Protein AF-A0A7Y5I1G4-F1 (afdb_monomer)

Foldseek 3Di:
DLVVLLVVLVVLLVLLCVQLVVCCVVPVCLSCVLVVLSVQSVVLSVVLVVLVVLLVVLVVCCVVDPDPVSVVVSVVSNVVSVCSSVPPNVVSVVSSVCSNVSDCVSVPDDPVVD

Solvent-accessible surface area (backbone atoms only — not comparable to full-atom values): 6341 Å² total; per-residue (Å²): 108,72,69,57,53,51,50,52,49,50,50,47,52,53,55,32,46,68,60,37,57,64,28,55,79,79,41,45,64,72,44,45,73,57,44,69,55,52,52,51,37,52,49,43,49,53,49,51,53,53,32,49,57,51,24,59,52,27,59,64,44,49,84,68,47,90,46,71,68,50,40,52,51,26,50,49,44,42,51,50,32,54,47,41,66,70,62,55,46,63,60,31,55,64,47,44,50,48,61,59,65,59,68,47,72,82,70,71,60,52,80,93,80,113

Nearest PDB structures (foldseek):
  6kri-assembly1_A  TM=8.927E-01  e=5.979E-05  Mycolicibacterium smegmatis
  6ksa-assembly1_B  TM=8.929E-01  e=1.409E-04  Mycolicibacterium smegmatis
  6kri-assembly1_B  TM=8.974E-01  e=1.655E-04  Mycolicibacterium smegmatis
  6ksb-assembly1_A  TM=8.987E-01  e=1.746E-04  Mycolicibacterium smegmatis
  4ilo-assembly1_A  TM=5.222E-01  e=5.417E+00  Chlamydia trachomatis L2/434/Bu

Radius of gyration: 19.06 Å; Cα contacts (8 Å, |Δi|>4): 85; chains: 1; bounding box: 42×30×60 Å

pLDDT: mean 96.99, std 2.33, range [85.81, 98.75]

Sequence (114 aa):
AHAEALQAAWSDVQATLAVLTPLLRSDGERALVNASVFLEAFGHTVLAWTWLRQAVVADGALAQAATAQEVDFYQGKLQTCRWFFHWELPRTVPQHALLRSLDDSTLAMQDAWF

Structure (mmCIF, N/CA/C/O backbone):
data_AF-A0A7Y5I1G4-F1
#
_entry.id   AF-A0A7Y5I1G4-F1
#
loop_
_atom_site.group_PDB
_atom_site.id
_atom_site.type_symbol
_atom_site.label_atom_id
_atom_site.label_alt_id
_atom_site.label_comp_id
_atom_site.label_asym_id
_atom_site.label_entity_id
_atom_site.label_seq_id
_atom_site.pdbx_PDB_ins_code
_atom_site.Cartn_x
_atom_site.Cartn_y
_atom_site.Cartn_z
_atom_site.occupancy
_atom_site.B_iso_or_equiv
_atom_site.auth_seq_id
_atom_site.auth_comp_id
_atom_site.auth_asym_id
_atom_site.auth_atom_id
_atom_site.pdbx_PDB_model_num
ATOM 1 N N . ALA A 1 1 ? -9.723 -11.799 5.709 1.00 85.81 1 ALA A N 1
ATOM 2 C CA . ALA A 1 1 ? -10.049 -10.644 4.846 1.00 85.81 1 ALA A CA 1
ATOM 3 C C . ALA A 1 1 ? -8.963 -9.556 4.853 1.00 85.81 1 ALA A C 1
ATOM 5 O O . ALA A 1 1 ? -8.110 -9.594 3.981 1.00 85.81 1 ALA A O 1
ATOM 6 N N . HIS A 1 2 ? -8.924 -8.598 5.799 1.00 96.88 2 HIS A N 1
ATOM 7 C CA . HIS A 1 2 ? -7.955 -7.478 5.719 1.00 96.88 2 HIS A CA 1
ATOM 8 C C . HIS A 1 2 ? -6.483 -7.908 5.842 1.00 96.88 2 HIS A C 1
ATOM 10 O O . HIS A 1 2 ? -5.641 -7.400 5.112 1.00 96.88 2 HIS A O 1
ATOM 16 N N . ALA A 1 3 ? -6.172 -8.894 6.689 1.00 96.94 3 ALA A N 1
ATOM 17 C CA . ALA A 1 3 ? -4.820 -9.450 6.770 1.00 96.94 3 ALA A CA 1
ATOM 18 C C . ALA A 1 3 ? -4.364 -10.097 5.445 1.00 96.94 3 ALA A C 1
ATOM 20 O O . ALA A 1 3 ? -3.240 -9.877 5.012 1.00 96.94 3 ALA A O 1
ATOM 21 N N . GLU A 1 4 ? -5.248 -10.836 4.768 1.00 98.00 4 GLU A N 1
ATOM 22 C CA . GLU A 1 4 ? -4.958 -11.458 3.465 1.00 98.00 4 GLU A CA 1
ATOM 23 C C . GLU A 1 4 ? -4.772 -10.402 2.372 1.00 98.00 4 GLU A C 1
ATOM 25 O O . GLU A 1 4 ? -3.850 -10.507 1.571 1.00 98.00 4 GLU A O 1
ATOM 30 N N . ALA A 1 5 ? -5.600 -9.352 2.367 1.00 98.31 5 ALA A N 1
ATOM 31 C CA . ALA A 1 5 ? -5.456 -8.239 1.432 1.00 98.31 5 ALA A CA 1
ATOM 32 C C . ALA A 1 5 ? -4.124 -7.494 1.626 1.00 98.31 5 ALA A C 1
ATOM 34 O O . ALA A 1 5 ? -3.457 -7.163 0.649 1.00 98.31 5 ALA A O 1
ATOM 35 N N . LEU A 1 6 ? -3.699 -7.276 2.877 1.00 98.62 6 LEU A N 1
ATOM 36 C CA . LEU A 1 6 ? -2.388 -6.689 3.166 1.00 98.62 6 LEU A CA 1
ATOM 37 C C . LEU A 1 6 ? -1.247 -7.612 2.721 1.00 98.62 6 LEU A C 1
ATOM 39 O O . LEU A 1 6 ? -0.266 -7.140 2.153 1.00 98.62 6 LEU A O 1
ATOM 43 N N . GLN A 1 7 ? -1.382 -8.920 2.951 1.00 98.69 7 GLN A N 1
ATOM 44 C CA . GLN A 1 7 ? -0.402 -9.907 2.502 1.00 98.69 7 GLN A CA 1
ATOM 45 C C . GLN A 1 7 ? -0.268 -9.909 0.974 1.00 98.69 7 GLN A C 1
ATOM 47 O O . GLN A 1 7 ? 0.851 -9.928 0.469 1.00 98.69 7 GLN A O 1
ATOM 52 N N . ALA A 1 8 ? -1.385 -9.841 0.246 1.00 98.50 8 ALA A N 1
ATOM 53 C CA . ALA A 1 8 ? -1.384 -9.743 -1.211 1.00 98.50 8 ALA A CA 1
ATOM 54 C C . ALA A 1 8 ? -0.691 -8.458 -1.693 1.00 98.50 8 ALA A C 1
ATOM 56 O O . ALA A 1 8 ? 0.202 -8.532 -2.534 1.00 98.50 8 ALA A O 1
ATOM 57 N N . ALA A 1 9 ? -1.017 -7.304 -1.098 1.00 98.62 9 ALA A N 1
ATOM 58 C CA . ALA A 1 9 ? -0.369 -6.032 -1.425 1.00 98.62 9 ALA A CA 1
ATOM 59 C C . ALA A 1 9 ? 1.148 -6.059 -1.157 1.00 98.62 9 ALA A C 1
ATOM 61 O O . ALA A 1 9 ? 1.940 -5.567 -1.958 1.00 98.62 9 ALA A O 1
ATOM 62 N N . TRP A 1 10 ? 1.580 -6.693 -0.063 1.00 98.62 10 TRP A N 1
ATOM 63 C CA . TRP A 1 10 ? 3.005 -6.875 0.212 1.00 98.62 10 TRP A CA 1
ATOM 64 C C . TRP A 1 10 ? 3.688 -7.784 -0.817 1.00 98.62 10 TRP A C 1
ATOM 66 O O . TRP A 1 10 ? 4.791 -7.483 -1.278 1.00 98.62 10 TRP A O 1
ATOM 76 N N . SER A 1 11 ? 3.032 -8.872 -1.222 1.00 98.69 11 SER A N 1
ATOM 77 C CA . SER A 1 11 ? 3.538 -9.743 -2.285 1.00 98.69 11 SER A CA 1
ATOM 78 C C . SER A 1 11 ? 3.659 -9.009 -3.625 1.00 98.69 11 SER A C 1
ATOM 80 O O . SER A 1 11 ? 4.639 -9.225 -4.338 1.00 98.69 11 SER A O 1
ATOM 82 N N . ASP A 1 12 ? 2.740 -8.094 -3.941 1.00 98.69 12 ASP A N 1
ATOM 83 C CA . ASP A 1 12 ? 2.841 -7.228 -5.120 1.00 98.69 12 ASP A CA 1
ATOM 84 C C . ASP A 1 12 ? 4.068 -6.302 -5.065 1.00 98.69 12 ASP A C 1
ATOM 86 O O . ASP A 1 12 ? 4.809 -6.211 -6.050 1.00 98.69 12 ASP A O 1
ATOM 90 N N . VAL A 1 13 ? 4.343 -5.685 -3.908 1.00 98.75 13 VAL A N 1
ATOM 91 C CA . VAL A 1 13 ? 5.565 -4.889 -3.679 1.00 98.75 13 VAL A CA 1
ATOM 92 C C . VAL A 1 13 ? 6.818 -5.728 -3.928 1.00 98.75 13 VAL A C 1
ATOM 94 O O . VAL A 1 13 ? 7.708 -5.300 -4.666 1.00 98.75 13 VAL A O 1
ATOM 97 N N . GLN A 1 14 ? 6.888 -6.932 -3.354 1.00 98.75 14 GLN A N 1
ATOM 98 C CA . GLN A 1 14 ? 8.033 -7.830 -3.531 1.00 98.75 14 GLN A CA 1
ATOM 99 C C . GLN A 1 14 ? 8.216 -8.240 -4.998 1.00 98.75 14 GLN A C 1
ATOM 101 O O . GLN A 1 14 ? 9.337 -8.207 -5.507 1.00 98.75 14 GLN A O 1
ATOM 106 N N . ALA A 1 15 ? 7.126 -8.577 -5.690 1.00 98.62 15 ALA A N 1
ATOM 107 C CA . ALA A 1 15 ? 7.155 -8.942 -7.102 1.00 98.62 15 ALA A CA 1
ATOM 108 C C . ALA A 1 15 ? 7.625 -7.777 -7.987 1.00 98.62 15 ALA A C 1
ATOM 110 O O . ALA A 1 15 ? 8.431 -7.975 -8.894 1.00 98.62 15 ALA A O 1
ATOM 111 N N . THR A 1 16 ? 7.172 -6.551 -7.713 1.00 98.44 16 THR A N 1
ATOM 112 C CA . THR A 1 16 ? 7.637 -5.362 -8.438 1.00 98.44 16 THR A CA 1
ATOM 113 C C . THR A 1 16 ? 9.117 -5.088 -8.181 1.00 98.44 16 THR A C 1
ATOM 115 O O . THR A 1 16 ? 9.868 -4.865 -9.129 1.00 98.44 16 THR A O 1
ATOM 118 N N . LEU A 1 17 ? 9.577 -5.172 -6.930 1.00 98.00 17 LEU A N 1
ATOM 119 C CA . LEU A 1 17 ? 10.996 -5.002 -6.609 1.00 98.00 17 LEU A CA 1
ATOM 120 C C . LEU A 1 17 ? 11.877 -6.060 -7.281 1.00 98.00 17 LEU A C 1
ATOM 122 O O . LEU A 1 17 ? 12.974 -5.727 -7.728 1.00 98.00 17 LEU A O 1
ATOM 126 N N . ALA A 1 18 ? 11.408 -7.304 -7.399 1.00 97.88 18 ALA A N 1
ATOM 127 C CA . ALA A 1 18 ? 12.142 -8.364 -8.089 1.00 97.88 18 ALA A CA 1
ATOM 128 C C . ALA A 1 18 ? 12.372 -8.056 -9.582 1.00 97.88 18 ALA A C 1
ATOM 130 O O . ALA A 1 18 ? 13.397 -8.456 -10.129 1.00 97.88 18 ALA A O 1
ATOM 131 N N . VAL A 1 19 ? 11.457 -7.315 -10.218 1.00 96.69 19 VAL A N 1
ATOM 132 C CA . VAL A 1 19 ? 11.577 -6.869 -11.616 1.00 96.69 19 VAL A CA 1
ATOM 133 C C . VAL A 1 19 ? 12.470 -5.630 -11.747 1.00 96.69 19 VAL A C 1
ATOM 135 O O . VAL A 1 19 ? 13.329 -5.587 -12.625 1.00 96.69 19 VAL A O 1
ATOM 138 N N . LEU A 1 20 ? 12.304 -4.632 -10.873 1.00 96.44 20 LEU A N 1
ATOM 139 C CA . LEU A 1 20 ? 13.023 -3.354 -10.981 1.00 96.44 20 LEU A CA 1
ATOM 140 C C . LEU A 1 20 ? 14.479 -3.430 -10.491 1.00 96.44 20 LEU A C 1
ATOM 142 O 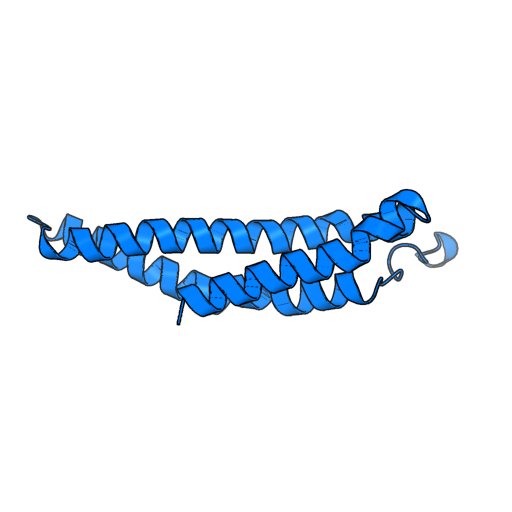O . LEU A 1 20 ? 15.357 -2.777 -11.050 1.00 96.44 20 LEU A O 1
ATOM 146 N N . THR A 1 21 ? 14.766 -4.235 -9.462 1.00 96.12 21 THR A N 1
ATOM 147 C CA . THR A 1 21 ? 16.099 -4.282 -8.829 1.00 96.12 21 THR A CA 1
ATOM 148 C C . THR A 1 21 ? 17.229 -4.668 -9.794 1.00 96.12 21 THR A C 1
ATOM 150 O O . THR A 1 21 ? 18.275 -4.016 -9.752 1.00 96.12 21 THR A O 1
ATOM 153 N N . PRO A 1 22 ? 17.081 -5.681 -10.673 1.00 95.62 22 PRO A N 1
ATOM 154 C CA . PRO A 1 22 ? 18.106 -5.992 -11.669 1.00 95.62 22 PRO A CA 1
ATOM 155 C C . PRO A 1 22 ? 18.395 -4.823 -12.620 1.00 95.62 22 PRO A C 1
ATOM 157 O O . PRO A 1 22 ? 19.559 -4.568 -12.934 1.00 95.62 22 PRO A O 1
ATOM 160 N N . LEU A 1 23 ? 17.356 -4.080 -13.020 1.00 93.75 23 LEU A N 1
ATOM 161 C CA . LEU A 1 23 ? 17.479 -2.957 -13.949 1.00 93.75 23 LEU A CA 1
ATOM 162 C C . LEU A 1 23 ? 18.227 -1.775 -13.348 1.00 93.75 23 LEU A C 1
ATOM 164 O O . LEU A 1 23 ? 18.966 -1.121 -14.066 1.00 93.75 23 LEU A O 1
ATOM 168 N N . LEU A 1 24 ? 18.163 -1.555 -12.032 1.00 93.19 24 LEU A N 1
ATOM 169 C CA . LEU A 1 24 ? 18.938 -0.486 -11.386 1.00 93.19 24 LEU A CA 1
ATOM 170 C C . LEU A 1 24 ? 20.449 -0.563 -11.675 1.00 93.19 24 LEU A C 1
ATOM 172 O O . LEU A 1 24 ? 21.133 0.454 -11.603 1.00 93.19 24 LEU A O 1
ATOM 176 N N . ARG A 1 25 ? 20.983 -1.756 -11.983 1.00 89.56 25 ARG A N 1
ATOM 177 C CA . ARG A 1 25 ? 22.400 -1.942 -12.338 1.00 89.56 25 ARG A CA 1
ATOM 178 C C . ARG A 1 25 ? 22.668 -1.911 -13.840 1.00 89.56 25 ARG A C 1
ATOM 180 O O . ARG A 1 25 ? 23.772 -1.540 -14.223 1.00 89.56 25 ARG A O 1
ATOM 187 N N . SER A 1 26 ? 21.721 -2.353 -14.665 1.00 93.12 26 SER A N 1
ATOM 188 C CA . SER A 1 26 ? 21.914 -2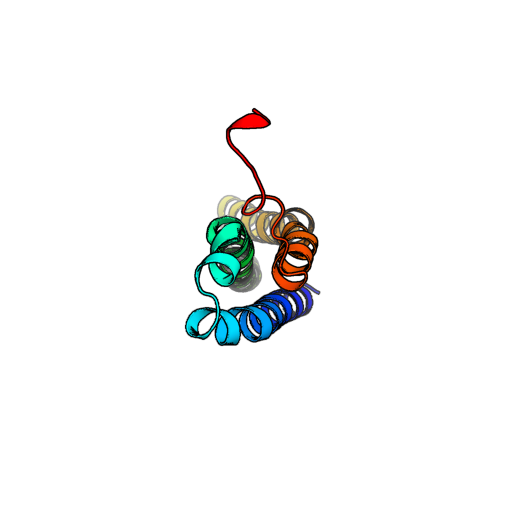.478 -16.116 1.00 93.12 26 SER A CA 1
ATOM 189 C C . SER A 1 26 ? 21.358 -1.301 -16.918 1.00 93.12 26 SER A C 1
ATOM 191 O O . SER A 1 26 ? 21.920 -0.964 -17.951 1.00 93.12 26 SER A O 1
ATOM 193 N N . ASP A 1 27 ? 20.254 -0.711 -16.462 1.00 91.88 27 ASP A N 1
ATOM 194 C CA . ASP A 1 27 ? 19.480 0.339 -17.128 1.00 91.88 27 ASP A CA 1
ATOM 195 C C . ASP A 1 27 ? 18.676 1.136 -16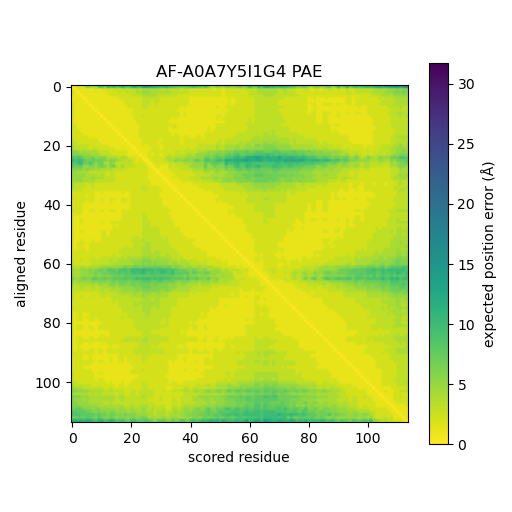.078 1.00 91.88 27 ASP A C 1
ATOM 197 O O . ASP A 1 27 ? 17.491 0.898 -15.818 1.00 91.88 27 ASP A O 1
ATOM 201 N N . GLY A 1 28 ? 19.381 2.042 -15.394 1.00 91.88 28 GLY A N 1
ATOM 202 C CA . GLY A 1 28 ? 18.837 2.794 -14.265 1.00 91.88 28 GLY A CA 1
ATOM 203 C C . GLY A 1 28 ? 17.736 3.783 -14.653 1.00 91.88 28 GLY A C 1
ATOM 204 O O . GLY A 1 28 ? 16.812 3.978 -13.867 1.00 91.88 28 GLY A O 1
ATOM 205 N N . GLU A 1 29 ? 17.793 4.373 -15.851 1.00 92.31 29 GLU A N 1
ATOM 206 C CA . GLU A 1 29 ? 16.751 5.294 -16.327 1.00 92.31 29 GLU A CA 1
ATOM 207 C C . GLU A 1 29 ? 15.424 4.566 -16.492 1.00 92.31 29 GLU A C 1
ATOM 209 O O . GLU A 1 29 ? 14.416 4.979 -15.914 1.00 92.31 29 GLU A O 1
ATOM 214 N N . ARG A 1 30 ? 15.432 3.419 -17.177 1.00 92.00 30 ARG A N 1
ATOM 215 C CA . ARG A 1 30 ? 14.223 2.612 -17.345 1.00 92.00 30 ARG A CA 1
ATOM 216 C C . ARG A 1 30 ? 13.684 2.078 -16.018 1.00 92.00 30 ARG A C 1
ATOM 218 O O . ARG A 1 30 ? 12.472 1.979 -15.839 1.00 92.00 30 ARG A O 1
ATOM 225 N N . ALA A 1 31 ? 14.563 1.767 -15.065 1.00 92.50 31 ALA A N 1
ATOM 226 C CA . ALA A 1 31 ? 14.158 1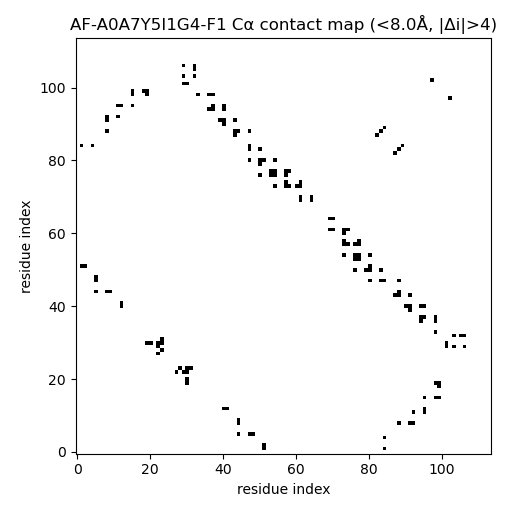.347 -13.724 1.00 92.50 31 ALA A CA 1
ATOM 227 C C . ALA A 1 31 ? 13.465 2.464 -12.920 1.00 92.50 31 ALA A C 1
ATOM 229 O O . ALA A 1 31 ? 12.634 2.172 -12.057 1.00 92.50 31 ALA A O 1
ATOM 230 N N . LEU A 1 32 ? 13.823 3.729 -13.166 1.00 94.44 32 LEU A N 1
ATOM 231 C CA . LEU A 1 32 ? 13.416 4.872 -12.343 1.00 94.44 32 LEU A CA 1
ATOM 232 C C . LEU A 1 32 ? 12.385 5.790 -13.004 1.00 94.44 32 LEU A C 1
ATOM 234 O O . LEU A 1 32 ? 11.795 6.609 -12.300 1.00 94.44 32 LEU A O 1
ATOM 238 N N . VAL A 1 33 ? 12.110 5.638 -14.302 1.00 95.19 33 VAL A N 1
ATOM 239 C CA . VAL A 1 33 ? 11.181 6.513 -15.039 1.00 95.19 33 VAL A CA 1
ATOM 240 C C . VAL A 1 33 ? 9.791 6.606 -14.384 1.00 95.19 33 VAL A C 1
ATOM 242 O O . VAL A 1 33 ? 9.179 7.670 -14.358 1.00 95.19 33 VAL A O 1
ATOM 245 N N . ASN A 1 34 ? 9.327 5.524 -13.749 1.00 96.81 34 ASN A N 1
ATOM 246 C CA . ASN A 1 34 ? 8.043 5.457 -13.043 1.00 96.81 34 ASN A CA 1
ATOM 247 C C . ASN A 1 34 ? 8.192 5.407 -11.505 1.00 96.81 34 ASN A C 1
ATOM 249 O O . ASN A 1 34 ? 7.296 4.929 -10.804 1.00 96.81 34 ASN A O 1
ATOM 253 N N . ALA A 1 35 ? 9.307 5.891 -10.941 1.00 95.88 35 ALA A N 1
ATOM 254 C CA . ALA A 1 35 ? 9.608 5.769 -9.507 1.00 95.88 35 ALA A CA 1
ATOM 255 C C . ALA A 1 35 ? 8.532 6.376 -8.585 1.00 95.88 35 ALA A C 1
ATOM 257 O O . ALA A 1 35 ? 8.239 5.811 -7.530 1.00 95.88 35 ALA A O 1
ATOM 258 N N . SER A 1 36 ? 7.896 7.481 -8.985 1.00 97.44 36 SER A N 1
ATOM 259 C CA . SER A 1 36 ? 6.807 8.092 -8.208 1.00 97.44 36 SER A CA 1
ATOM 260 C C . SER A 1 36 ? 5.588 7.174 -8.084 1.00 97.44 36 SER A C 1
ATOM 262 O O . SER A 1 36 ? 4.979 7.115 -7.019 1.00 97.44 36 SER A O 1
ATOM 264 N N . VAL A 1 37 ? 5.275 6.399 -9.130 1.00 98.00 37 VAL A N 1
ATOM 265 C CA . VAL A 1 37 ? 4.182 5.413 -9.104 1.00 98.00 37 VAL A CA 1
ATOM 266 C C . VAL A 1 37 ? 4.498 4.296 -8.109 1.00 98.00 37 VAL A C 1
ATOM 268 O O .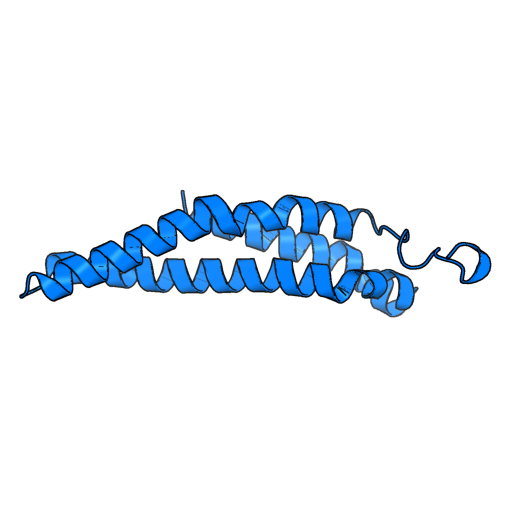 VAL A 1 37 ? 3.633 3.888 -7.335 1.00 98.00 37 VAL A O 1
ATOM 271 N N . PHE A 1 38 ? 5.751 3.831 -8.076 1.00 98.12 38 PHE A N 1
ATOM 272 C CA . PHE A 1 38 ? 6.184 2.854 -7.075 1.00 98.12 38 PHE A CA 1
ATOM 273 C C . PHE A 1 38 ? 6.079 3.413 -5.654 1.00 98.12 38 PHE A C 1
ATOM 275 O O . PHE A 1 38 ? 5.573 2.727 -4.765 1.00 98.12 38 PHE A O 1
ATOM 282 N N . LEU A 1 39 ? 6.522 4.656 -5.435 1.00 98.25 39 LEU A N 1
ATOM 283 C CA . LEU A 1 39 ? 6.461 5.297 -4.122 1.00 98.25 39 LEU A CA 1
ATOM 284 C C . LEU A 1 39 ? 5.016 5.426 -3.620 1.00 98.25 39 LEU A C 1
ATOM 286 O O . LEU A 1 39 ? 4.752 5.162 -2.446 1.00 98.25 39 LEU A O 1
ATOM 290 N N . GLU A 1 40 ? 4.080 5.774 -4.502 1.00 98.50 40 GLU A N 1
ATOM 291 C CA . GLU A 1 40 ? 2.655 5.841 -4.177 1.00 98.50 40 GLU A CA 1
ATOM 292 C C . GLU A 1 40 ? 2.088 4.462 -3.799 1.00 98.50 40 GLU A C 1
ATOM 294 O O . GLU A 1 40 ? 1.462 4.323 -2.743 1.00 98.50 40 GLU A O 1
ATOM 299 N N . ALA A 1 41 ? 2.339 3.429 -4.611 1.00 98.62 41 ALA A N 1
ATOM 300 C CA . ALA A 1 41 ? 1.853 2.070 -4.355 1.00 98.62 41 ALA A CA 1
ATOM 301 C C . ALA A 1 41 ? 2.412 1.494 -3.039 1.00 98.62 41 ALA A C 1
ATOM 303 O O . ALA A 1 41 ? 1.690 0.913 -2.215 1.00 98.62 41 ALA A O 1
ATOM 304 N N . PHE A 1 42 ? 3.707 1.713 -2.801 1.00 98.69 42 PHE A N 1
ATOM 305 C CA . PHE A 1 42 ? 4.373 1.324 -1.564 1.00 98.69 42 PHE A CA 1
ATOM 306 C C . PHE A 1 42 ? 3.791 2.068 -0.353 1.00 98.69 42 PHE A C 1
ATOM 308 O O . PHE A 1 42 ? 3.481 1.446 0.667 1.00 98.69 42 PHE A O 1
ATOM 315 N N . GLY A 1 43 ? 3.571 3.380 -0.477 1.00 98.56 43 GLY A N 1
ATOM 316 C CA . GLY A 1 43 ? 2.964 4.209 0.564 1.00 98.56 43 GLY A CA 1
ATOM 317 C C . GLY A 1 43 ? 1.571 3.723 0.975 1.00 98.56 43 GLY A C 1
ATOM 318 O O . GLY A 1 43 ? 1.299 3.582 2.169 1.00 98.56 43 GLY A O 1
ATOM 319 N N . HIS A 1 44 ? 0.714 3.375 0.011 1.00 98.62 44 HIS A N 1
ATOM 320 C CA . HIS A 1 44 ? -0.603 2.792 0.290 1.00 98.62 44 HIS A CA 1
ATOM 321 C C . HIS A 1 44 ? -0.506 1.466 1.052 1.00 98.62 44 HIS A C 1
ATOM 323 O O . HIS A 1 44 ? -1.267 1.240 1.995 1.00 98.62 44 HIS A O 1
ATOM 329 N N . THR A 1 45 ? 0.462 0.615 0.708 1.00 98.62 45 THR A N 1
ATOM 330 C CA . THR A 1 45 ? 0.693 -0.659 1.411 1.00 98.62 45 THR A CA 1
ATOM 331 C C . THR A 1 45 ? 1.104 -0.427 2.873 1.00 98.62 45 THR A C 1
ATOM 333 O O . THR A 1 45 ? 0.574 -1.069 3.785 1.00 98.62 45 THR A O 1
ATOM 336 N N . VAL A 1 46 ? 1.983 0.547 3.135 1.00 98.62 46 VAL A N 1
ATOM 337 C CA . VAL A 1 46 ? 2.398 0.926 4.501 1.00 98.62 46 VAL A CA 1
ATOM 338 C C . VAL A 1 46 ? 1.247 1.553 5.300 1.00 98.62 46 VAL A C 1
ATOM 340 O O . VAL A 1 46 ? 1.083 1.268 6.494 1.00 98.62 46 VAL A O 1
ATOM 343 N N . LEU A 1 47 ? 0.415 2.383 4.666 1.00 98.69 47 LEU A N 1
ATOM 344 C CA . LEU A 1 47 ? -0.761 2.963 5.318 1.00 98.69 47 LEU A CA 1
ATOM 345 C C . LEU A 1 47 ? -1.833 1.910 5.621 1.00 98.69 47 LEU A C 1
ATOM 347 O O . LEU A 1 47 ? -2.400 1.948 6.713 1.00 98.69 47 LEU A O 1
ATOM 351 N N . ALA A 1 48 ? -2.055 0.929 4.740 1.00 98.69 48 ALA A N 1
ATOM 352 C CA . ALA A 1 48 ? -2.935 -0.208 5.021 1.00 98.69 48 ALA A CA 1
ATOM 353 C C . ALA A 1 48 ? -2.472 -0.982 6.263 1.00 98.69 48 ALA A C 1
ATOM 355 O O . ALA A 1 48 ? -3.280 -1.282 7.145 1.00 98.69 48 ALA A O 1
ATOM 356 N N . TRP A 1 49 ? -1.167 -1.245 6.385 1.00 98.62 49 TRP A N 1
ATOM 357 C CA . TRP A 1 49 ? -0.599 -1.852 7.592 1.00 98.62 49 TRP A CA 1
ATOM 358 C C . TRP A 1 49 ? -0.845 -0.999 8.842 1.00 98.62 49 TRP A C 1
ATOM 360 O O . TRP A 1 49 ? -1.271 -1.518 9.877 1.00 98.62 49 TRP A O 1
ATOM 370 N N . THR A 1 50 ? -0.631 0.314 8.749 1.00 98.69 50 THR A N 1
ATOM 371 C CA . THR A 1 50 ? -0.860 1.24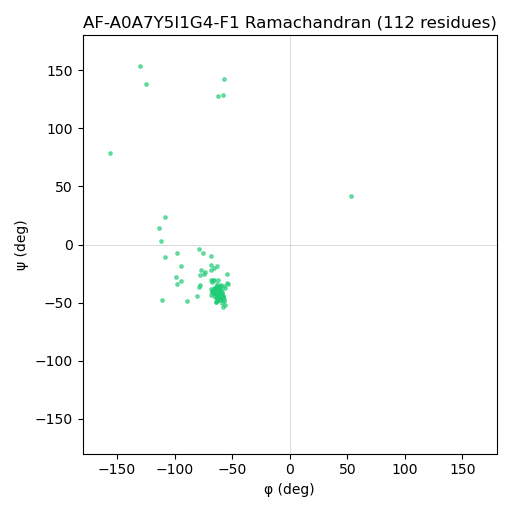5 9.864 1.00 98.69 50 THR A CA 1
ATOM 372 C C . THR A 1 50 ? -2.326 1.253 10.308 1.00 98.69 50 THR A C 1
ATOM 374 O O . THR A 1 50 ? -2.604 1.159 11.507 1.00 98.69 50 THR A O 1
ATOM 377 N N . TRP A 1 51 ? -3.267 1.294 9.363 1.00 98.62 51 TRP A N 1
ATOM 378 C CA . TRP A 1 51 ? -4.700 1.224 9.652 1.00 98.62 51 TRP A CA 1
ATOM 379 C C . TRP A 1 51 ? -5.105 -0.106 10.275 1.00 98.62 51 TRP A C 1
ATOM 381 O O . TRP A 1 51 ? -5.835 -0.103 11.264 1.00 98.62 51 TRP A O 1
ATOM 391 N N . LEU A 1 52 ? -4.585 -1.227 9.767 1.00 98.56 52 LEU A N 1
ATOM 392 C CA . LEU A 1 52 ? -4.872 -2.543 10.332 1.00 98.56 52 LEU A CA 1
ATOM 393 C C . LEU A 1 52 ? -4.369 -2.655 11.776 1.00 98.56 52 LEU A C 1
ATOM 395 O O . LEU A 1 52 ? -5.084 -3.166 12.636 1.00 98.56 52 LEU A O 1
ATOM 399 N N . ARG A 1 53 ? -3.179 -2.119 12.077 1.00 98.56 53 ARG A N 1
ATOM 400 C CA . ARG A 1 53 ? -2.664 -2.062 13.455 1.00 98.56 53 ARG A CA 1
ATOM 401 C C . ARG A 1 53 ? -3.583 -1.270 14.380 1.00 98.56 53 ARG A C 1
ATOM 403 O O . ARG A 1 53 ? -3.863 -1.726 15.484 1.00 98.56 53 ARG A O 1
ATOM 410 N N . GLN A 1 54 ? -4.053 -0.102 13.941 1.00 98.50 54 GLN A N 1
ATOM 411 C CA . GLN A 1 54 ? -4.999 0.694 14.727 1.00 98.50 54 GLN A CA 1
ATOM 412 C C . GLN A 1 54 ? -6.342 -0.021 14.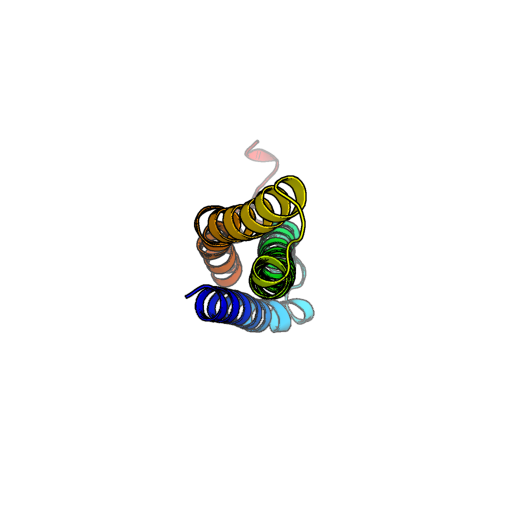897 1.00 98.50 54 GLN A C 1
ATOM 414 O O . GLN A 1 54 ? -6.900 0.017 15.987 1.00 98.50 54 GLN A O 1
ATOM 419 N N . ALA A 1 55 ? -6.835 -0.697 13.858 1.00 98.38 55 ALA A N 1
ATOM 420 C CA . ALA A 1 55 ? -8.085 -1.446 13.899 1.00 98.38 55 ALA A CA 1
ATOM 421 C C . ALA A 1 55 ? -8.033 -2.607 14.899 1.00 98.38 55 ALA A C 1
ATOM 423 O O . ALA A 1 55 ? -8.959 -2.752 15.685 1.00 98.38 55 ALA A O 1
ATOM 424 N N . VAL A 1 56 ? -6.939 -3.376 14.937 1.00 98.12 56 VAL A N 1
ATOM 425 C CA . VAL A 1 56 ? -6.764 -4.465 15.918 1.00 98.12 56 VAL A CA 1
ATOM 426 C C . VAL A 1 56 ? -6.807 -3.936 17.355 1.00 98.12 56 VAL A C 1
ATOM 428 O O . VAL A 1 56 ? -7.451 -4.530 18.214 1.00 98.12 56 VAL A O 1
ATOM 431 N N . VAL A 1 57 ? -6.151 -2.802 17.621 1.00 98.19 57 VAL A N 1
ATOM 432 C CA . VAL A 1 57 ? -6.186 -2.175 18.953 1.00 98.19 57 VAL A CA 1
ATOM 433 C C . VAL A 1 57 ? -7.580 -1.628 19.271 1.00 98.19 57 VAL A C 1
ATOM 435 O O . VAL A 1 57 ? -8.068 -1.829 20.379 1.00 98.19 57 VAL A O 1
ATOM 438 N N . ALA A 1 58 ? -8.229 -0.963 18.312 1.00 98.06 58 ALA A N 1
ATOM 439 C CA . ALA A 1 58 ? -9.565 -0.398 18.485 1.00 98.06 58 ALA A CA 1
ATOM 440 C C . ALA A 1 58 ? -10.623 -1.479 18.748 1.00 98.06 58 ALA A C 1
ATOM 442 O O . ALA A 1 58 ? -11.469 -1.287 19.614 1.00 98.06 58 ALA A O 1
ATOM 443 N N . ASP A 1 59 ? -10.548 -2.61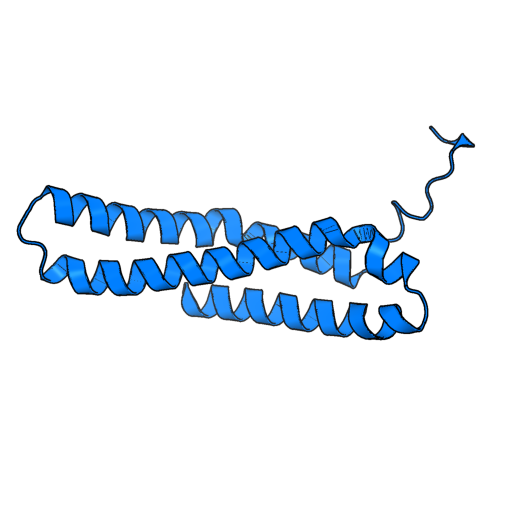6 18.053 1.00 97.25 59 ASP A N 1
ATOM 444 C CA . ASP A 1 59 ? -11.445 -3.760 18.250 1.00 97.25 59 ASP A CA 1
ATOM 445 C C . ASP A 1 59 ? -11.347 -4.310 19.681 1.00 97.25 59 ASP A C 1
ATOM 447 O O . ASP A 1 59 ? -12.352 -4.442 20.377 1.00 97.25 59 ASP A O 1
ATOM 451 N N . GLY A 1 60 ? -10.120 -4.522 20.171 1.00 97.19 60 GLY A N 1
ATOM 452 C CA . GLY A 1 60 ? -9.895 -4.971 21.547 1.00 97.19 60 GLY A CA 1
ATOM 453 C C . GLY A 1 60 ? -10.314 -3.942 22.605 1.00 97.19 60 GLY A C 1
ATOM 454 O O . GLY A 1 60 ? -10.850 -4.312 23.651 1.00 97.19 60 GLY A O 1
ATOM 455 N N . ALA A 1 61 ? -10.096 -2.651 22.339 1.00 97.19 61 ALA A N 1
ATOM 456 C CA . ALA A 1 61 ? -10.443 -1.569 23.258 1.00 97.19 61 ALA A CA 1
ATOM 457 C C . ALA A 1 61 ? -11.953 -1.282 23.307 1.00 97.19 61 ALA A C 1
ATOM 459 O O . ALA A 1 61 ? -12.451 -0.817 24.332 1.00 97.19 61 ALA A O 1
ATOM 460 N N . LEU A 1 62 ? -12.697 -1.602 22.244 1.00 95.88 62 LEU A N 1
ATOM 461 C CA . LEU A 1 62 ? -14.140 -1.371 22.166 1.00 95.88 62 LEU A CA 1
ATOM 462 C C . LEU A 1 62 ? -14.910 -2.120 23.265 1.00 95.88 62 LEU A C 1
ATOM 464 O O . LEU A 1 62 ? -15.859 -1.577 23.823 1.00 95.88 62 LEU A O 1
ATOM 468 N N . ALA A 1 63 ? -14.466 -3.325 23.635 1.00 92.81 63 ALA A N 1
ATOM 469 C CA . ALA A 1 63 ? -15.062 -4.108 24.721 1.00 92.81 63 ALA A CA 1
ATOM 470 C C . ALA A 1 63 ? -14.851 -3.495 26.121 1.00 92.81 63 ALA A C 1
ATOM 472 O O . ALA A 1 63 ? -15.538 -3.873 27.068 1.00 92.81 63 ALA A O 1
ATOM 473 N N . GLN A 1 64 ? -13.892 -2.577 26.257 1.00 95.56 64 GLN A N 1
ATOM 474 C CA . GLN A 1 64 ? -13.505 -1.936 27.518 1.00 95.56 64 GLN A CA 1
ATOM 475 C C . GLN A 1 64 ? -13.877 -0.446 27.552 1.00 95.56 64 GLN A C 1
ATOM 477 O O . GLN A 1 64 ? -13.541 0.242 28.514 1.00 95.56 64 GLN A O 1
ATOM 482 N N . ALA A 1 65 ? -14.545 0.062 26.512 1.00 95.62 65 ALA A N 1
ATOM 483 C CA . ALA A 1 65 ? -14.923 1.465 26.416 1.00 95.62 65 ALA A CA 1
ATOM 484 C C . ALA A 1 65 ? -15.875 1.852 27.561 1.00 95.62 65 ALA A C 1
ATOM 486 O O . ALA A 1 65 ? -16.898 1.200 27.783 1.00 95.62 65 ALA A O 1
ATOM 487 N N . ALA A 1 66 ? -15.542 2.922 28.285 1.00 95.81 66 ALA A N 1
ATOM 488 C CA . ALA A 1 66 ? -16.298 3.391 29.445 1.00 95.81 66 ALA A CA 1
ATOM 489 C C . ALA A 1 66 ? -17.314 4.483 29.078 1.00 95.81 66 ALA A C 1
ATOM 491 O O . ALA A 1 66 ? -18.247 4.754 29.836 1.00 95.81 66 ALA A O 1
ATOM 492 N N . THR A 1 67 ? -17.137 5.120 27.919 1.00 97.81 67 THR A N 1
ATOM 493 C CA . THR A 1 67 ? -17.953 6.247 27.459 1.00 97.81 67 THR A CA 1
ATOM 494 C C . THR A 1 67 ? -18.452 6.050 26.027 1.00 97.81 67 THR A C 1
ATOM 496 O O . THR A 1 67 ? -17.812 5.391 25.209 1.00 97.81 67 THR A O 1
ATOM 499 N N . ALA A 1 68 ? -19.581 6.683 25.689 1.00 96.81 68 ALA A N 1
ATOM 500 C CA . ALA A 1 68 ? -20.105 6.685 24.319 1.00 96.81 68 ALA A CA 1
ATOM 501 C C . ALA A 1 68 ? -19.109 7.295 23.313 1.00 96.81 68 ALA A C 1
ATOM 503 O O . ALA A 1 68 ? -18.968 6.804 22.200 1.00 96.81 68 ALA A O 1
ATOM 504 N N . GLN A 1 69 ? -18.350 8.311 23.733 1.00 97.62 69 GLN A N 1
ATOM 505 C CA . GLN A 1 69 ? -17.333 8.942 22.894 1.00 97.62 69 GLN A CA 1
ATOM 506 C C . GLN A 1 69 ? -16.189 7.980 22.532 1.00 97.62 69 GLN A C 1
ATOM 508 O O . GLN A 1 69 ? -15.702 8.005 21.402 1.00 97.62 69 GLN A O 1
ATOM 513 N N . GLU A 1 70 ? -15.753 7.128 23.464 1.00 97.69 70 GLU A N 1
ATOM 514 C CA . GLU A 1 70 ? -14.748 6.095 23.182 1.00 97.69 70 GLU A CA 1
ATOM 515 C C . GLU A 1 70 ? -15.287 5.040 22.215 1.00 97.69 70 GLU A C 1
ATOM 517 O O . GLU A 1 70 ? -14.583 4.654 21.279 1.00 97.69 70 GLU A O 1
ATOM 522 N N . VAL A 1 71 ? -16.544 4.618 22.400 1.00 98.31 71 VAL A N 1
ATOM 523 C CA . VAL A 1 71 ? -17.228 3.697 21.480 1.00 98.31 71 VAL A CA 1
ATOM 524 C C . VAL A 1 71 ? -17.232 4.267 20.060 1.00 98.31 71 VAL A C 1
ATOM 526 O O . VAL A 1 71 ? -16.752 3.600 19.139 1.00 98.31 71 VAL A O 1
ATOM 529 N N . ASP A 1 72 ? -17.683 5.510 19.885 1.00 98.44 72 ASP A N 1
ATOM 530 C CA . ASP A 1 72 ? -17.738 6.176 18.578 1.00 98.44 72 ASP A CA 1
ATOM 531 C C . ASP A 1 72 ? -16.341 6.335 17.955 1.00 98.44 72 ASP A C 1
ATOM 533 O O . ASP A 1 72 ? -16.151 6.111 16.755 1.00 98.44 72 ASP A O 1
ATOM 537 N N . PHE A 1 73 ? -15.328 6.664 18.763 1.00 98.31 73 PHE A N 1
ATOM 538 C CA . PHE A 1 73 ? -13.946 6.797 18.298 1.00 98.31 73 PHE A CA 1
ATOM 539 C C . PHE A 1 73 ? -13.384 5.473 17.759 1.00 98.31 73 PHE A C 1
ATOM 541 O O . PHE A 1 73 ? -12.824 5.440 16.655 1.00 98.31 73 PHE A O 1
ATOM 548 N N . TYR A 1 74 ? -13.540 4.372 18.500 1.00 98.69 74 TYR A N 1
ATOM 549 C CA . TYR A 1 74 ? -13.052 3.060 18.071 1.00 98.69 74 TYR A CA 1
ATOM 550 C C . TYR A 1 74 ? -13.828 2.534 16.861 1.00 98.69 74 TYR A C 1
ATOM 552 O O . TYR A 1 74 ? -13.211 2.041 15.913 1.00 98.69 74 TYR A O 1
ATOM 560 N N . GLN A 1 75 ? -15.150 2.725 16.819 1.00 98.50 75 GLN A N 1
ATOM 561 C CA . GLN A 1 75 ? -15.946 2.416 15.628 1.00 98.50 75 GLN A CA 1
ATOM 562 C C . GLN A 1 75 ? -15.470 3.214 14.406 1.00 98.50 75 GLN A C 1
ATOM 564 O O . GLN A 1 75 ? -15.321 2.647 13.321 1.00 98.50 75 GLN A O 1
ATOM 569 N N . GLY A 1 76 ? -15.130 4.495 14.581 1.00 98.56 76 GLY A N 1
ATOM 570 C CA . GLY A 1 76 ? -14.539 5.322 13.529 1.00 98.56 76 GLY A CA 1
ATOM 571 C C . GLY A 1 76 ? -13.214 4.761 12.998 1.00 98.56 76 GLY A C 1
ATOM 572 O O . GLY A 1 76 ? -12.997 4.726 11.782 1.00 98.56 76 GLY A O 1
ATOM 573 N N . LYS A 1 77 ? -12.338 4.253 13.877 1.00 98.50 77 LYS A N 1
ATOM 574 C CA . LYS A 1 77 ? -11.081 3.592 13.474 1.00 98.50 77 LYS A CA 1
ATOM 575 C C . LYS A 1 77 ? -11.330 2.331 12.651 1.00 98.50 77 LYS A C 1
ATOM 577 O O . LYS A 1 77 ? -10.709 2.164 11.599 1.00 98.50 77 LYS A O 1
ATOM 582 N N . LEU A 1 78 ? -12.255 1.484 13.095 1.00 98.56 78 LEU A N 1
ATOM 583 C CA . LEU A 1 78 ? -12.624 0.252 12.393 1.00 98.56 78 LEU A CA 1
ATOM 584 C C . LEU A 1 78 ? -13.219 0.557 11.013 1.00 98.56 78 LEU A C 1
ATOM 586 O O . LEU A 1 78 ? -12.798 -0.025 10.010 1.00 98.56 78 LEU A O 1
ATOM 590 N N . GLN A 1 79 ? -14.133 1.526 10.941 1.00 98.69 79 GLN A N 1
ATOM 591 C CA . GLN A 1 79 ? -14.760 1.932 9.687 1.00 98.69 79 GLN A CA 1
ATOM 592 C C . GLN A 1 79 ? -13.756 2.565 8.715 1.00 98.69 79 GLN A C 1
ATOM 594 O O . GLN A 1 79 ? -13.799 2.275 7.519 1.00 98.69 79 GLN A O 1
ATOM 599 N N . THR A 1 80 ? -12.814 3.373 9.210 1.00 98.69 80 THR A N 1
ATOM 600 C CA . THR A 1 80 ? -11.766 3.968 8.364 1.00 98.69 80 THR A CA 1
ATOM 601 C C . THR A 1 80 ? -10.827 2.901 7.808 1.00 98.69 80 THR A C 1
ATOM 603 O O . THR A 1 80 ? -10.518 2.920 6.618 1.00 98.69 80 THR A O 1
ATOM 606 N N . CYS A 1 81 ? -10.431 1.918 8.627 1.00 98.75 81 CYS A N 1
ATOM 607 C CA . CYS A 1 81 ? -9.655 0.774 8.151 1.00 98.75 81 CYS A CA 1
ATOM 608 C C . CYS A 1 81 ? -10.414 0.017 7.053 1.00 98.75 81 CYS A C 1
ATOM 610 O O . CYS A 1 81 ? -9.857 -0.247 5.988 1.00 98.75 81 CYS A O 1
ATOM 612 N N . ARG A 1 82 ? -11.704 -0.274 7.262 1.00 98.69 82 ARG A N 1
ATOM 613 C CA . ARG A 1 82 ? -12.537 -0.938 6.251 1.00 98.69 82 ARG A CA 1
ATOM 614 C C . ARG A 1 82 ? -12.575 -0.158 4.936 1.00 98.69 82 ARG A C 1
ATOM 616 O O . ARG A 1 82 ? -12.404 -0.764 3.880 1.00 98.69 82 ARG A O 1
ATOM 623 N N . TRP A 1 83 ? -12.793 1.156 4.996 1.00 98.62 83 TRP A N 1
ATOM 624 C CA . TRP A 1 83 ? -12.776 2.020 3.815 1.00 98.62 83 TRP A CA 1
ATOM 625 C C . TRP A 1 83 ? -11.426 1.947 3.098 1.00 98.62 83 TRP A C 1
ATOM 627 O O . TRP A 1 83 ? -11.402 1.648 1.908 1.00 98.62 83 TRP A O 1
ATOM 637 N N . PHE A 1 84 ? -10.313 2.108 3.818 1.00 98.75 84 PHE A N 1
ATOM 638 C CA . PHE A 1 84 ? -8.977 2.109 3.219 1.00 98.75 84 PHE A CA 1
ATOM 639 C C . PHE A 1 84 ? -8.688 0.802 2.471 1.00 98.75 84 PHE A C 1
ATOM 641 O O . PHE A 1 84 ? -8.234 0.815 1.330 1.00 98.75 84 PHE A O 1
ATOM 648 N N . PHE A 1 85 ? -9.013 -0.342 3.078 1.00 98.69 85 PHE A N 1
ATOM 649 C CA . PHE A 1 85 ? -8.813 -1.651 2.453 1.00 98.69 85 PHE A CA 1
ATOM 650 C C . PHE A 1 85 ? -9.734 -1.919 1.256 1.00 98.69 85 PHE A C 1
ATOM 652 O O . PHE A 1 85 ? -9.417 -2.779 0.439 1.00 98.69 85 PHE A O 1
ATOM 659 N N . HIS A 1 86 ? -10.872 -1.231 1.160 1.00 98.25 86 HIS A N 1
ATOM 660 C CA . HIS A 1 86 ? -11.852 -1.452 0.097 1.00 98.25 86 HIS A CA 1
ATOM 661 C C . HIS A 1 86 ? -11.742 -0.437 -1.047 1.00 98.25 86 HIS A C 1
ATOM 663 O O . HIS A 1 86 ? -12.090 -0.762 -2.176 1.00 98.25 86 HIS A O 1
ATOM 669 N N . TRP A 1 87 ? -11.256 0.772 -0.763 1.00 98.19 87 TRP A N 1
ATOM 670 C CA . TRP A 1 87 ? -11.182 1.878 -1.719 1.00 98.19 87 TRP A CA 1
ATOM 671 C C . TRP A 1 87 ? -9.753 2.229 -2.110 1.00 98.19 87 TRP A C 1
ATOM 673 O O . TRP A 1 87 ? -9.467 2.367 -3.293 1.00 98.19 87 TRP A O 1
ATOM 683 N N . GLU A 1 88 ? -8.855 2.359 -1.135 1.00 98.44 88 GLU A N 1
ATOM 684 C CA . GLU A 1 88 ? -7.514 2.888 -1.389 1.00 98.44 88 GLU A CA 1
ATOM 685 C C . GLU A 1 88 ? -6.523 1.786 -1.754 1.00 98.44 88 GLU A C 1
ATOM 687 O O . GLU A 1 88 ? -5.842 1.877 -2.771 1.00 98.44 88 GLU A O 1
ATOM 692 N N . LEU A 1 89 ? -6.479 0.698 -0.979 1.00 98.62 89 LEU A N 1
ATOM 693 C CA . LEU A 1 89 ? -5.526 -0.387 -1.218 1.00 98.62 89 LEU A CA 1
ATOM 694 C C . LEU A 1 89 ? -5.659 -1.026 -2.617 1.00 98.62 89 LEU A C 1
ATOM 696 O O . LEU A 1 89 ? -4.628 -1.241 -3.247 1.00 98.62 89 LEU A O 1
ATOM 700 N N . PRO A 1 90 ? -6.862 -1.286 -3.172 1.00 98.25 90 PRO A N 1
ATOM 701 C CA . PRO A 1 90 ? -6.979 -1.877 -4.508 1.00 98.25 90 PRO A CA 1
ATOM 702 C C . PRO A 1 90 ? -6.413 -1.010 -5.644 1.00 98.25 90 PRO A C 1
ATOM 704 O O . PRO A 1 90 ? -6.121 -1.535 -6.719 1.00 98.25 90 PRO A O 1
ATOM 707 N N . ARG A 1 91 ? -6.219 0.300 -5.426 1.00 97.94 91 ARG A N 1
ATOM 708 C CA . ARG A 1 91 ? -5.641 1.214 -6.428 1.00 97.94 91 ARG A CA 1
ATOM 709 C C . ARG A 1 91 ? -4.181 0.892 -6.747 1.00 97.94 91 ARG A C 1
ATOM 711 O O . ARG A 1 91 ? -3.708 1.262 -7.819 1.00 97.94 91 ARG A O 1
ATOM 718 N N . THR A 1 92 ? -3.483 0.176 -5.865 1.00 98.62 92 THR A N 1
ATOM 719 C CA . THR A 1 92 ? -2.081 -0.204 -6.082 1.00 98.62 92 THR A CA 1
ATOM 720 C C . THR A 1 92 ? -1.923 -1.310 -7.125 1.00 98.62 92 THR A C 1
ATOM 722 O O . THR A 1 92 ? -0.879 -1.401 -7.766 1.00 98.62 92 THR A O 1
ATOM 725 N N . VAL A 1 93 ? -2.953 -2.129 -7.361 1.00 98.31 93 VAL A N 1
ATOM 726 C CA . VAL A 1 93 ? -2.894 -3.269 -8.293 1.00 98.31 93 VAL A CA 1
ATOM 727 C C . VAL A 1 93 ? -2.514 -2.845 -9.723 1.00 98.31 93 VAL A C 1
ATOM 729 O O . VAL A 1 93 ? -1.528 -3.371 -10.251 1.00 98.31 93 VAL A O 1
ATOM 732 N N . PRO A 1 94 ? -3.209 -1.887 -10.373 1.00 98.44 94 PRO A N 1
ATOM 733 C CA . PRO A 1 94 ? -2.806 -1.421 -11.701 1.00 98.44 94 PRO A CA 1
ATOM 734 C C . PRO A 1 94 ? -1.448 -0.702 -11.697 1.00 98.44 94 PRO A C 1
ATOM 736 O O . PRO A 1 94 ? -0.707 -0.813 -12.671 1.00 98.44 94 PRO A O 1
ATOM 739 N N . GLN A 1 95 ? -1.078 -0.025 -10.604 1.00 98.50 95 GLN A N 1
ATOM 740 C CA . GLN A 1 95 ? 0.233 0.624 -10.465 1.00 98.50 95 GLN A CA 1
ATOM 741 C C . GLN A 1 95 ? 1.361 -0.417 -10.490 1.00 98.50 95 GLN A C 1
ATOM 743 O O . GLN A 1 95 ? 2.327 -0.283 -11.239 1.00 98.50 95 GLN A O 1
ATOM 748 N N . HIS A 1 96 ? 1.212 -1.508 -9.739 1.00 98.56 96 HIS A N 1
ATOM 749 C CA . HIS A 1 96 ? 2.155 -2.622 -9.753 1.00 98.56 96 HIS A CA 1
ATOM 750 C C . HIS A 1 96 ? 2.224 -3.324 -11.114 1.00 98.56 96 HIS A C 1
ATOM 752 O O . HIS A 1 96 ? 3.313 -3.724 -11.531 1.00 98.56 96 HIS A O 1
ATOM 758 N N . ALA A 1 97 ? 1.097 -3.455 -11.820 1.00 98.38 97 ALA A N 1
ATOM 759 C CA . ALA A 1 97 ? 1.074 -3.994 -13.179 1.00 98.38 97 ALA A CA 1
ATOM 760 C C . ALA A 1 97 ? 1.875 -3.116 -14.160 1.00 98.38 97 ALA A C 1
ATOM 762 O O . ALA A 1 97 ? 2.731 -3.650 -14.862 1.00 98.38 97 ALA A O 1
ATOM 763 N N . LEU A 1 98 ? 1.668 -1.793 -14.136 1.00 97.94 98 LEU A N 1
ATOM 764 C CA . LEU A 1 98 ? 2.425 -0.821 -14.939 1.00 97.94 98 LEU A CA 1
ATOM 765 C C . LEU A 1 98 ? 3.933 -0.886 -14.650 1.00 97.94 98 LEU A C 1
ATOM 767 O O . LEU A 1 98 ? 4.762 -0.923 -15.555 1.00 97.94 98 LEU A O 1
ATOM 771 N N . LEU A 1 99 ? 4.309 -0.941 -13.372 1.00 97.69 99 LEU A N 1
ATOM 772 C CA . LEU A 1 99 ? 5.717 -1.008 -12.977 1.00 97.69 99 LEU A CA 1
ATOM 773 C C . LEU A 1 99 ? 6.384 -2.303 -13.455 1.00 97.69 99 LEU A C 1
ATOM 775 O O . LEU A 1 99 ? 7.541 -2.293 -13.865 1.00 97.69 99 LEU A O 1
ATOM 779 N N . ARG A 1 100 ? 5.657 -3.426 -13.421 1.00 97.62 100 ARG A N 1
ATOM 780 C CA . ARG A 1 100 ? 6.172 -4.724 -13.880 1.00 97.62 100 ARG A CA 1
ATOM 781 C C . ARG A 1 100 ? 6.196 -4.864 -15.399 1.00 97.62 100 ARG A C 1
ATOM 783 O O . ARG A 1 100 ? 6.975 -5.677 -15.887 1.00 97.62 100 ARG A O 1
ATOM 790 N N . SER A 1 101 ? 5.395 -4.094 -16.140 1.00 97.00 101 SER A N 1
ATOM 791 C CA . SER A 1 101 ? 5.481 -4.057 -17.605 1.00 97.00 101 SER A CA 1
ATOM 792 C C . SER A 1 101 ? 6.682 -3.264 -18.115 1.00 97.00 101 SER A C 1
ATOM 794 O O . SER A 1 101 ? 6.952 -3.315 -19.311 1.00 97.00 101 SER A O 1
ATOM 796 N N . LEU A 1 102 ? 7.418 -2.576 -17.227 1.00 95.62 102 LEU A N 1
ATOM 797 C CA . LEU A 1 102 ? 8.571 -1.743 -17.581 1.00 95.62 102 LEU A CA 1
ATOM 798 C C . LEU A 1 102 ? 8.220 -0.716 -18.660 1.00 95.62 102 LEU A C 1
ATOM 800 O O . LEU A 1 102 ? 8.984 -0.538 -19.615 1.00 95.62 102 LEU A O 1
ATOM 804 N N . ASP A 1 103 ? 7.036 -0.116 -18.507 1.00 95.88 103 ASP A N 1
ATOM 805 C CA . ASP A 1 103 ? 6.510 0.881 -19.429 1.00 95.88 103 ASP A CA 1
ATOM 806 C C . ASP A 1 103 ? 7.480 2.058 -19.547 1.00 95.88 103 ASP A C 1
ATOM 808 O O . ASP A 1 103 ? 7.930 2.616 -18.542 1.00 95.88 103 ASP A O 1
ATOM 812 N N . ASP A 1 104 ? 7.810 2.402 -20.783 1.00 94.94 104 ASP A N 1
ATOM 813 C CA . ASP A 1 104 ? 8.747 3.454 -21.144 1.00 94.94 104 ASP A CA 1
ATOM 814 C C . ASP A 1 104 ? 8.046 4.617 -21.851 1.00 94.94 104 ASP A C 1
ATOM 816 O O . ASP A 1 104 ? 8.724 5.481 -22.401 1.00 94.94 104 ASP A O 1
ATOM 820 N N . SER A 1 105 ? 6.711 4.702 -21.804 1.00 94.75 105 SER A N 1
ATOM 821 C CA . SER A 1 105 ? 5.949 5.726 -22.528 1.00 94.75 105 SER A CA 1
ATOM 822 C C . SER A 1 105 ? 6.397 7.143 -22.163 1.00 94.75 105 SER A C 1
ATOM 824 O O . SER A 1 105 ? 6.467 8.008 -23.031 1.00 94.75 105 SER A O 1
ATOM 826 N N . THR A 1 106 ? 6.734 7.377 -20.890 1.00 92.12 106 THR A N 1
ATOM 827 C CA . THR A 1 106 ? 7.259 8.658 -20.387 1.00 92.12 106 THR A CA 1
ATOM 828 C C . THR A 1 106 ? 8.737 8.876 -20.715 1.00 92.12 106 THR A C 1
ATOM 830 O O . THR A 1 106 ? 9.161 10.020 -20.844 1.00 92.12 106 THR A O 1
ATOM 833 N N . LEU A 1 107 ? 9.516 7.804 -20.891 1.00 93.94 107 LEU A N 1
ATOM 834 C CA . LEU A 1 107 ? 10.925 7.869 -21.294 1.00 93.94 107 LEU A CA 1
ATOM 835 C C . LEU A 1 107 ? 11.071 8.120 -22.801 1.00 93.94 107 LEU A C 1
ATOM 837 O O . LEU A 1 107 ? 11.972 8.829 -23.229 1.00 93.94 107 LEU A O 1
ATOM 841 N N . ALA A 1 108 ? 10.178 7.540 -23.603 1.00 95.12 108 ALA A N 1
ATOM 842 C CA . ALA A 1 108 ? 10.186 7.616 -25.060 1.00 95.12 108 ALA A CA 1
ATOM 843 C C . ALA A 1 108 ? 9.623 8.937 -25.613 1.00 95.12 108 ALA A C 1
ATOM 845 O O . ALA A 1 108 ? 9.629 9.138 -26.830 1.00 95.12 108 ALA A O 1
ATOM 846 N N . MET A 1 109 ? 9.118 9.824 -24.747 1.00 95.19 109 MET A N 1
ATOM 847 C CA . MET A 1 109 ? 8.655 11.155 -25.138 1.00 95.19 109 MET A CA 1
ATOM 848 C C . MET A 1 109 ? 9.781 11.938 -25.824 1.00 95.19 109 MET A C 1
ATOM 850 O O . MET A 1 109 ? 10.943 11.863 -25.432 1.00 95.19 109 MET A O 1
ATOM 854 N N . GLN A 1 110 ? 9.427 12.713 -26.847 1.00 95.88 110 GLN A N 1
ATOM 855 C CA . GLN A 1 110 ? 10.356 13.590 -27.555 1.00 95.88 110 GLN A CA 1
ATOM 856 C C . GLN A 1 110 ? 9.821 15.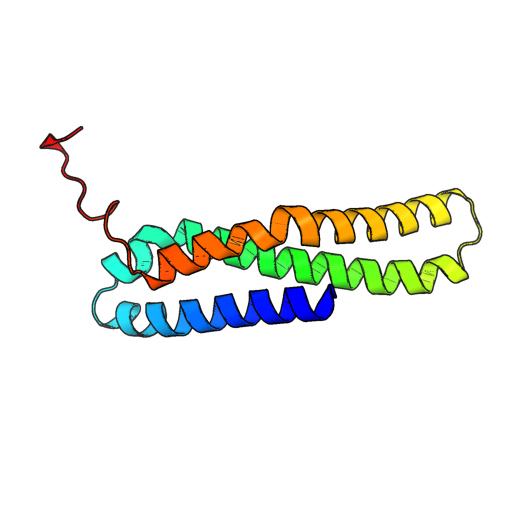012 -27.535 1.00 95.88 110 GLN A C 1
ATOM 858 O O . GLN A 1 110 ? 8.638 15.221 -27.806 1.00 95.88 110 GLN A O 1
ATOM 863 N N . ASP A 1 111 ? 10.705 15.981 -27.306 1.00 95.19 111 ASP A N 1
ATOM 864 C CA . ASP A 1 111 ? 10.347 17.403 -27.279 1.00 95.19 111 ASP A CA 1
ATOM 865 C C . ASP A 1 111 ? 9.611 17.841 -28.552 1.00 95.19 111 ASP A C 1
ATOM 867 O O . ASP A 1 111 ? 8.704 18.652 -28.494 1.00 95.19 111 ASP A O 1
ATOM 871 N N . ALA A 1 112 ? 9.944 17.269 -29.714 1.00 97.00 112 ALA A N 1
ATOM 872 C CA . ALA A 1 112 ? 9.307 17.619 -30.984 1.00 97.00 112 ALA A CA 1
ATOM 873 C C . ALA A 1 112 ? 7.826 17.195 -31.104 1.00 97.00 112 ALA A C 1
ATOM 875 O O . ALA A 1 112 ? 7.175 17.558 -32.086 1.00 97.00 112 ALA A O 1
ATOM 876 N N . TRP A 1 113 ? 7.302 16.387 -30.178 1.00 96.06 113 TRP A N 1
ATOM 877 C CA . TRP A 1 113 ? 5.917 15.900 -30.199 1.00 96.06 113 TRP A CA 1
ATOM 878 C C . TRP A 1 113 ? 4.962 16.713 -29.305 1.00 96.06 113 TRP A C 1
ATOM 880 O O . TRP A 1 113 ? 3.755 16.465 -29.366 1.00 96.06 113 TRP A O 1
ATOM 890 N N . PHE A 1 114 ? 5.473 17.655 -28.502 1.00 91.06 114 PHE A N 1
ATOM 891 C CA . PHE A 1 114 ? 4.735 18.425 -27.487 1.00 91.06 114 PHE A CA 1
ATOM 892 C C . PHE A 1 114 ? 5.070 19.921 -27.549 1.00 91.06 114 PHE A C 1
ATOM 894 O O . PHE A 1 114 ? 4.236 20.716 -27.059 1.00 91.06 114 PHE A O 1
#

Secondary structure (DSSP, 8-state):
-HHHHHHHHHHHHHHHHHHHHHHHHH-HHHHHTTHHHHHHHHHHHHHHHHHHHHHHHHHHHHTT--SHHHHHHHHHHHHHHHHIIIIIGGGHHHHHHHHHTT--TTTS--GGG-

Mean predicted aligned error: 2.94 Å